Protein AF-A0ABC9QSJ2-F1 (afdb_monomer_lite)

Secondary structure (DSSP, 8-state):
--HHHHHHHHHHHHHHHHHH-TTTHHHHHHHSTTT--SS-S------TTT--HHHHHHHHHT--

InterPro domains:
  IPR002686 Transposase IS200-like [PF01797] (1-63)
  IPR036515 Transposase IS200-like superfamily [G3DSA:3.30.70.1290] (1-64)
  IPR036515 Transposase IS200-like superfamily [SSF143422] (1-64)

pLDDT: mean 90.09, std 8.43, range [59.16, 97.44]

Structure (mmCIF, N/CA/C/O backbone):
data_AF-A0ABC9QSJ2-F1
#
_entry.id   AF-A0ABC9QSJ2-F1
#
loop_
_atom_site.group_PDB
_atom_site.id
_atom_site.type_symbol
_atom_site.label_atom_id
_atom_site.label_alt_id
_atom_site.label_comp_id
_atom_site.label_asym_id
_atom_site.label_entity_id
_atom_site.label_seq_id
_atom_site.pdbx_PDB_ins_code
_atom_site.Cartn_x
_atom_site.Cartn_y
_atom_site.Cartn_z
_atom_site.occupancy
_atom_site.B_iso_or_equiv
_atom_site.auth_seq_id
_atom_site.auth_comp_id
_atom_site.auth_asym_id
_atom_site.auth_atom_id
_atom_site.pdbx_PDB_model_num
ATOM 1 N N . MET A 1 1 ? 15.859 12.699 -3.084 1.00 78.88 1 MET A N 1
ATOM 2 C CA . MET A 1 1 ? 14.678 11.969 -2.567 1.00 78.88 1 MET A CA 1
ATOM 3 C C . MET A 1 1 ? 14.652 10.623 -3.278 1.00 78.88 1 MET A C 1
ATOM 5 O O . MET A 1 1 ? 14.773 10.627 -4.494 1.00 78.88 1 MET A O 1
ATOM 9 N N . SER A 1 2 ? 14.624 9.495 -2.565 1.00 93.81 2 SER A N 1
ATOM 10 C CA . SER A 1 2 ? 14.631 8.162 -3.194 1.00 93.81 2 SER A CA 1
ATOM 11 C C . SER A 1 2 ? 13.208 7.709 -3.530 1.00 93.81 2 SER A C 1
ATOM 13 O O . SER A 1 2 ? 12.258 8.153 -2.881 1.00 93.81 2 SER A O 1
ATOM 15 N N . ILE A 1 3 ? 13.050 6.791 -4.489 1.00 94.00 3 ILE A N 1
ATOM 16 C CA . ILE A 1 3 ? 11.740 6.198 -4.817 1.00 94.00 3 ILE A CA 1
ATOM 17 C C . ILE A 1 3 ? 11.097 5.602 -3.560 1.00 94.00 3 ILE A C 1
ATOM 19 O O . ILE A 1 3 ? 9.950 5.903 -3.246 1.00 94.00 3 ILE A O 1
ATOM 23 N N . SER A 1 4 ? 11.880 4.855 -2.780 1.00 94.56 4 SER A N 1
ATOM 24 C CA . SER A 1 4 ? 11.423 4.262 -1.522 1.00 94.56 4 SER A CA 1
ATOM 25 C C . SER A 1 4 ? 10.915 5.327 -0.533 1.00 94.56 4 SER A C 1
ATOM 27 O O . SER A 1 4 ? 9.827 5.190 0.016 1.00 94.56 4 SER A O 1
ATOM 29 N N . SER A 1 5 ? 11.610 6.467 -0.389 1.00 95.88 5 SER A N 1
ATOM 30 C CA . SER A 1 5 ? 11.143 7.560 0.485 1.00 95.88 5 SER A CA 1
ATOM 31 C C . SER A 1 5 ? 9.829 8.205 0.023 1.00 95.88 5 SER A C 1
ATOM 33 O O . SER A 1 5 ? 9.005 8.584 0.856 1.00 95.88 5 SER A O 1
ATOM 35 N N . ILE A 1 6 ? 9.609 8.305 -1.293 1.00 96.38 6 ILE A N 1
ATOM 36 C CA . ILE A 1 6 ? 8.369 8.846 -1.865 1.00 96.38 6 ILE A CA 1
ATOM 37 C C . ILE A 1 6 ? 7.216 7.881 -1.586 1.00 96.38 6 ILE A C 1
ATOM 39 O O . ILE A 1 6 ? 6.179 8.294 -1.064 1.00 96.38 6 ILE A O 1
ATOM 43 N N . ILE A 1 7 ? 7.418 6.594 -1.874 1.00 96.44 7 ILE A N 1
ATOM 44 C CA . ILE A 1 7 ? 6.410 5.553 -1.671 1.00 96.44 7 ILE A CA 1
ATOM 45 C C . ILE A 1 7 ? 6.037 5.428 -0.193 1.00 96.44 7 ILE A C 1
ATOM 47 O O . ILE A 1 7 ? 4.849 5.447 0.127 1.00 96.44 7 ILE A O 1
ATOM 51 N N . SER A 1 8 ? 7.012 5.401 0.719 1.00 95.25 8 SER A N 1
ATOM 52 C CA . SER A 1 8 ? 6.739 5.361 2.162 1.00 95.25 8 SER A CA 1
ATOM 53 C C . SER A 1 8 ? 5.888 6.545 2.615 1.00 95.25 8 SER A C 1
ATOM 55 O O . SER A 1 8 ? 4.928 6.371 3.367 1.00 95.25 8 SER A O 1
ATOM 57 N N . LYS A 1 9 ? 6.174 7.750 2.104 1.00 96.94 9 LYS A N 1
ATOM 58 C CA . LYS A 1 9 ? 5.398 8.949 2.435 1.00 96.94 9 LYS A CA 1
ATOM 59 C C . LYS A 1 9 ? 3.968 8.880 1.893 1.00 96.94 9 LYS A C 1
ATOM 61 O O . LYS A 1 9 ? 3.030 9.216 2.615 1.00 96.94 9 LYS A O 1
ATOM 66 N N . ILE A 1 10 ? 3.778 8.402 0.661 1.00 97.19 10 ILE A N 1
ATOM 67 C CA . ILE A 1 10 ? 2.444 8.204 0.071 1.00 97.19 10 ILE A CA 1
ATOM 68 C C . ILE A 1 10 ? 1.650 7.163 0.868 1.00 97.19 10 ILE A C 1
ATOM 70 O O . ILE A 1 10 ? 0.511 7.437 1.258 1.00 97.19 10 ILE A O 1
ATOM 74 N N . LYS A 1 11 ? 2.248 6.000 1.158 1.00 96.75 11 LYS A N 1
ATOM 75 C CA . LYS A 1 11 ? 1.609 4.914 1.919 1.00 96.75 11 LYS A CA 1
ATOM 76 C C . LYS A 1 11 ? 1.192 5.385 3.311 1.00 96.75 11 LYS A C 1
ATOM 78 O O . LYS A 1 11 ? 0.063 5.125 3.721 1.00 96.75 11 LYS A O 1
ATOM 83 N N . GLN A 1 12 ? 2.040 6.151 4.000 1.00 96.12 12 GLN A N 1
ATOM 84 C CA . GLN A 1 12 ? 1.724 6.712 5.317 1.00 96.12 12 GLN A CA 1
ATOM 85 C C . GLN A 1 12 ? 0.555 7.705 5.262 1.00 96.12 12 GLN A C 1
ATOM 87 O O . GLN A 1 12 ? -0.420 7.553 6.000 1.00 96.12 12 GLN A O 1
ATOM 92 N N . ILE A 1 13 ? 0.629 8.706 4.375 1.00 97.44 13 ILE A N 1
ATOM 93 C CA . ILE A 1 13 ? -0.401 9.752 4.263 1.00 97.44 13 ILE A CA 1
ATOM 94 C C . ILE A 1 13 ? -1.754 9.135 3.905 1.00 97.44 13 ILE A C 1
ATOM 96 O O . ILE A 1 13 ? -2.777 9.486 4.492 1.00 97.44 13 ILE A O 1
ATOM 100 N N . THR A 1 14 ? -1.773 8.217 2.942 1.00 97.00 14 THR A N 1
ATOM 101 C CA . THR A 1 14 ? -3.017 7.580 2.493 1.00 97.00 14 THR A CA 1
ATOM 102 C C . THR A 1 14 ? -3.596 6.645 3.550 1.00 97.00 14 THR A C 1
ATOM 104 O O . THR A 1 14 ? -4.798 6.723 3.791 1.00 97.00 14 THR A O 1
ATOM 107 N N . THR A 1 15 ? -2.765 5.862 4.251 1.00 96.38 15 THR A N 1
ATOM 108 C CA . THR A 1 15 ? -3.212 5.042 5.393 1.00 96.38 15 THR A CA 1
ATOM 109 C C . THR A 1 15 ? -3.899 5.916 6.438 1.00 96.38 15 THR A C 1
ATOM 111 O O . THR A 1 15 ? -5.043 5.653 6.800 1.00 96.38 15 THR A O 1
ATOM 114 N N . TYR A 1 16 ? -3.262 7.014 6.856 1.00 96.06 16 TYR A N 1
ATOM 115 C CA . TYR A 1 16 ? -3.856 7.941 7.822 1.00 96.06 16 TYR A CA 1
ATOM 116 C C . TYR A 1 16 ? -5.217 8.476 7.352 1.00 96.06 16 TYR A C 1
ATOM 118 O O . TYR A 1 16 ? -6.206 8.400 8.079 1.00 96.06 16 TYR A O 1
ATOM 126 N N . ARG A 1 17 ? -5.295 8.975 6.111 1.00 96.62 17 ARG A N 1
ATOM 127 C CA . ARG A 1 17 ? -6.533 9.566 5.576 1.00 96.62 17 ARG A CA 1
ATOM 128 C C . ARG A 1 17 ? -7.676 8.555 5.500 1.00 96.62 17 ARG A C 1
ATOM 130 O O . ARG A 1 17 ? -8.802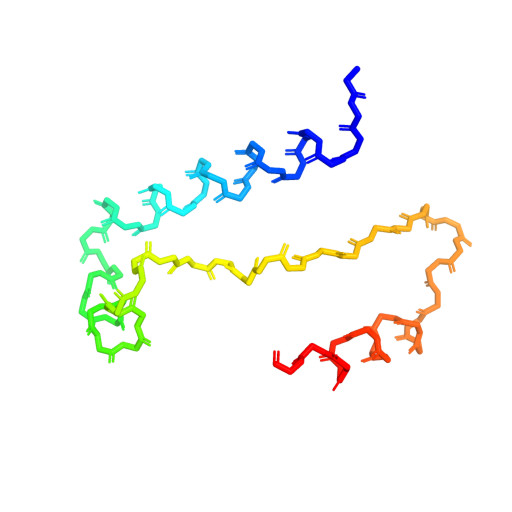 8.917 5.822 1.00 96.62 17 ARG A O 1
ATOM 137 N N . VAL A 1 18 ? -7.388 7.313 5.110 1.00 96.31 18 VAL A N 1
ATOM 138 C CA . VAL A 1 18 ? -8.385 6.234 5.028 1.00 96.31 18 VAL A CA 1
ATOM 139 C C . VAL A 1 18 ? -8.902 5.851 6.418 1.00 96.31 18 VAL A C 1
ATOM 141 O O . VAL A 1 18 ? -10.110 5.721 6.595 1.00 96.31 18 VAL A O 1
ATOM 144 N N . TRP A 1 19 ? -8.025 5.758 7.422 1.00 95.44 19 TRP A N 1
ATOM 145 C CA . TRP A 1 19 ? -8.421 5.439 8.800 1.00 95.44 19 TRP A CA 1
ATOM 146 C C . TRP A 1 19 ? -9.152 6.580 9.527 1.00 95.44 19 TRP A C 1
ATOM 148 O O . TRP A 1 19 ? -9.928 6.317 10.446 1.00 95.44 19 TRP A O 1
ATOM 158 N N . CYS A 1 20 ? -8.952 7.837 9.120 1.00 95.38 20 CYS A N 1
ATOM 159 C CA . CYS A 1 20 ? -9.693 8.985 9.656 1.00 95.38 20 CYS A CA 1
ATOM 160 C C . CYS A 1 20 ? -11.081 9.176 9.027 1.00 95.38 20 CYS A C 1
ATOM 162 O O . CYS A 1 20 ? -11.908 9.916 9.567 1.00 95.38 20 CYS A O 1
ATOM 164 N N . ASP A 1 21 ? -11.349 8.544 7.887 1.00 96.62 21 ASP A N 1
ATOM 165 C CA . ASP A 1 21 ? -12.618 8.683 7.192 1.00 96.62 21 ASP A CA 1
ATOM 166 C C . ASP A 1 21 ? -13.659 7.710 7.753 1.00 96.62 21 ASP A C 1
ATOM 168 O O . ASP A 1 21 ? -13.581 6.489 7.589 1.00 96.62 21 ASP A O 1
ATOM 172 N N . LYS A 1 22 ? -14.690 8.275 8.389 1.00 96.44 22 LYS A N 1
ATOM 173 C CA . LYS A 1 22 ? -15.769 7.523 9.044 1.00 96.44 22 LYS A CA 1
ATOM 174 C C . LYS A 1 22 ? -16.479 6.536 8.119 1.00 96.44 22 LYS A C 1
ATOM 176 O O . LYS A 1 22 ? -17.010 5.54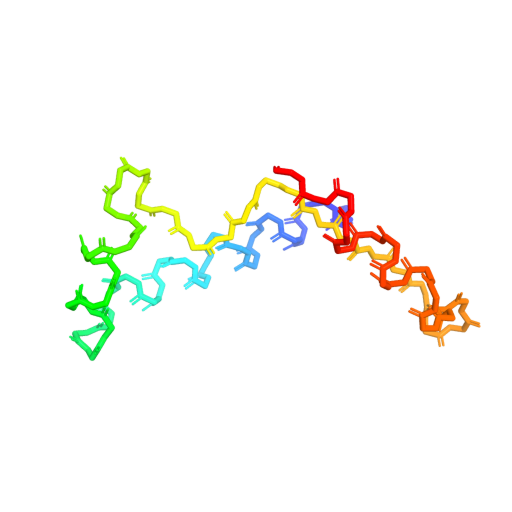2 8.608 1.00 96.44 22 LYS A O 1
ATOM 181 N N . ARG A 1 23 ? -16.470 6.783 6.806 1.00 97.19 23 ARG A N 1
ATOM 182 C CA . ARG A 1 23 ? -17.099 5.907 5.808 1.00 97.19 23 ARG A CA 1
ATOM 183 C C . ARG A 1 23 ? -16.439 4.529 5.746 1.00 97.19 23 ARG A C 1
ATOM 185 O O . ARG A 1 23 ? -17.127 3.549 5.481 1.00 97.19 23 ARG A O 1
ATOM 192 N N . PHE A 1 24 ? -15.134 4.442 6.012 1.00 95.81 24 PHE A N 1
ATOM 193 C CA . PHE A 1 24 ? -14.367 3.199 5.878 1.00 95.81 24 PHE A CA 1
ATOM 194 C C . PHE A 1 24 ? -14.137 2.469 7.203 1.00 95.81 24 PHE A C 1
ATOM 196 O O . PHE A 1 24 ? -13.800 1.286 7.185 1.00 95.81 24 PHE A O 1
ATOM 203 N N . ILE A 1 25 ? -14.366 3.127 8.347 1.00 93.88 25 ILE A N 1
ATOM 204 C CA . ILE A 1 25 ? -14.118 2.559 9.683 1.00 93.88 25 ILE A CA 1
ATOM 205 C C . ILE A 1 25 ? -14.725 1.154 9.864 1.00 93.88 25 ILE A C 1
ATOM 207 O O . ILE A 1 25 ? -13.979 0.273 10.293 1.00 93.88 25 ILE A O 1
ATOM 211 N N . PRO A 1 26 ? -16.000 0.878 9.508 1.00 95.81 26 PRO A N 1
ATOM 212 C CA . PRO A 1 26 ? -16.575 -0.455 9.715 1.00 95.81 26 PRO A CA 1
ATOM 213 C C . PRO A 1 26 ? -15.843 -1.557 8.934 1.00 95.81 26 PRO A C 1
ATOM 215 O O . PRO A 1 26 ? -15.615 -2.648 9.453 1.00 95.81 26 PRO A O 1
ATOM 218 N N . LEU A 1 27 ? -15.436 -1.266 7.695 1.00 95.94 27 LEU A N 1
ATOM 219 C CA . LEU A 1 27 ? -14.703 -2.205 6.844 1.00 95.94 27 LEU A CA 1
ATOM 220 C C . LEU A 1 27 ? -13.282 -2.433 7.376 1.00 95.94 27 LEU A C 1
ATOM 222 O O . LEU A 1 27 ? -12.831 -3.573 7.496 1.00 95.94 27 LEU A O 1
ATOM 226 N N . LEU A 1 28 ? -12.592 -1.348 7.726 1.00 95.69 28 LEU A N 1
ATOM 227 C CA . LEU A 1 28 ? -11.215 -1.385 8.214 1.00 95.69 28 LEU A CA 1
ATOM 228 C C . LEU A 1 28 ? -11.109 -2.102 9.561 1.00 95.69 28 LEU A C 1
ATOM 230 O O . LEU A 1 28 ? -10.216 -2.921 9.754 1.00 95.69 28 LEU A O 1
ATOM 234 N N . GLN A 1 29 ? -12.053 -1.875 10.474 1.00 93.75 29 GLN A N 1
ATOM 235 C CA . GLN A 1 29 ? -12.110 -2.598 11.746 1.00 93.75 29 GLN A CA 1
ATOM 23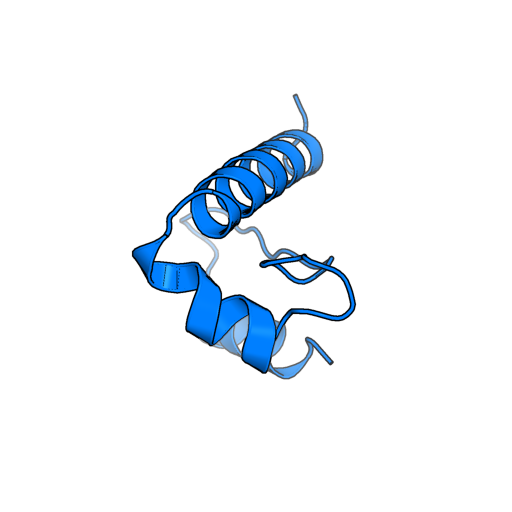6 C C . GLN A 1 29 ? -12.452 -4.080 11.569 1.00 93.75 29 GLN A C 1
ATOM 238 O O . GLN A 1 29 ? -12.046 -4.907 12.376 1.00 93.75 29 GLN A O 1
ATOM 243 N N . LYS A 1 30 ? -13.179 -4.450 10.515 1.00 95.44 30 LYS A N 1
ATOM 244 C CA . LYS A 1 30 ? -13.481 -5.858 10.254 1.00 95.44 30 LYS A CA 1
ATOM 245 C C . LYS A 1 30 ? -12.281 -6.608 9.671 1.00 95.44 30 LYS A C 1
ATOM 247 O O . LYS A 1 30 ? -12.023 -7.737 10.076 1.00 95.44 30 LYS A O 1
ATOM 252 N N . HIS A 1 31 ? -11.554 -5.993 8.739 1.00 94.44 31 HIS A N 1
ATOM 253 C CA . HIS A 1 31 ? -10.559 -6.696 7.918 1.00 94.44 31 HIS A CA 1
ATOM 254 C C . HIS A 1 31 ? -9.098 -6.317 8.206 1.00 94.44 31 HIS A C 1
ATOM 256 O O . HIS A 1 31 ? -8.214 -7.137 7.991 1.00 94.44 31 HIS A O 1
ATOM 262 N N . PHE A 1 32 ? -8.837 -5.118 8.729 1.00 93.94 32 PHE A N 1
ATOM 263 C CA . PHE A 1 32 ? -7.492 -4.537 8.868 1.00 93.94 32 PHE A CA 1
ATOM 264 C C . PHE A 1 32 ? -7.170 -4.090 10.310 1.00 93.94 32 PHE A C 1
ATOM 266 O O . PHE A 1 32 ? -6.234 -3.329 10.552 1.00 93.94 32 PHE A O 1
ATOM 273 N N . TRP A 1 33 ? -7.942 -4.544 11.304 1.00 88.69 33 TRP A N 1
ATOM 274 C CA . TRP A 1 33 ? -7.851 -4.054 12.688 1.00 88.69 33 TRP A CA 1
ATOM 275 C C . TRP A 1 33 ? -6.555 -4.399 13.418 1.00 88.69 33 TRP A C 1
ATOM 277 O O . TRP A 1 33 ? -6.181 -3.667 14.334 1.00 88.69 33 TRP A O 1
ATOM 287 N N . LYS A 1 34 ? -5.899 -5.504 13.045 1.00 90.19 34 LYS A N 1
ATOM 288 C CA . LYS A 1 34 ? -4.755 -6.051 13.785 1.00 90.19 34 LYS A CA 1
ATOM 289 C C . LYS A 1 34 ? -3.565 -5.094 13.776 1.00 90.19 34 LYS A C 1
ATOM 291 O O . LYS A 1 34 ? -3.027 -4.777 14.828 1.00 90.19 34 LYS A O 1
ATOM 296 N N . GLU A 1 35 ? -3.195 -4.611 12.595 1.00 88.62 35 GLU A N 1
ATOM 297 C CA . GLU A 1 35 ? -2.021 -3.747 12.413 1.00 88.62 35 GLU A CA 1
ATOM 298 C C . GLU A 1 35 ? -2.395 -2.286 12.155 1.00 88.62 35 GLU A C 1
ATOM 300 O O . GLU A 1 35 ? -1.542 -1.405 12.224 1.00 88.62 35 GLU A O 1
ATOM 305 N N . LYS A 1 36 ? -3.678 -2.007 11.884 1.00 86.94 36 LYS A N 1
ATOM 306 C CA . LYS A 1 36 ? -4.171 -0.684 11.468 1.00 86.94 36 LYS A CA 1
ATOM 307 C C . LYS A 1 36 ? -3.397 -0.102 10.278 1.00 86.94 36 LYS A C 1
ATOM 309 O O . LYS A 1 36 ? -3.235 1.111 10.147 1.00 86.94 36 LYS A O 1
ATOM 314 N N . THR A 1 37 ? -2.933 -0.978 9.397 1.00 91.44 37 THR A N 1
ATOM 315 C CA . THR A 1 37 ? -2.301 -0.647 8.122 1.00 91.44 37 THR A CA 1
ATOM 316 C C . THR A 1 37 ? -3.346 -0.689 7.008 1.00 91.44 37 THR A C 1
ATOM 318 O O . THR A 1 37 ? -4.468 -1.162 7.195 1.00 91.44 37 THR A O 1
ATOM 321 N N . PHE A 1 38 ? -3.019 -0.108 5.856 1.00 94.38 38 PHE A N 1
ATOM 322 C CA . PHE A 1 38 ? -3.845 -0.218 4.647 1.00 94.38 38 PHE A CA 1
ATOM 323 C C . PHE A 1 38 ? -3.069 -0.822 3.474 1.00 94.38 38 PHE A C 1
ATOM 325 O O . PHE A 1 38 ? -3.638 -1.523 2.645 1.00 94.38 38 PHE A O 1
ATOM 332 N N . TRP A 1 39 ? -1.761 -0.578 3.424 1.00 95.38 39 TRP A N 1
ATOM 333 C CA . TRP A 1 39 ? -0.865 -1.148 2.428 1.00 95.38 39 TRP A CA 1
ATOM 334 C C . TRP A 1 39 ? -0.004 -2.247 3.043 1.00 95.38 39 TRP A C 1
ATOM 336 O O . TRP A 1 39 ? 0.344 -2.158 4.219 1.00 95.38 39 TRP A O 1
ATOM 346 N N . THR A 1 40 ? 0.391 -3.223 2.225 1.00 92.38 40 THR A N 1
ATOM 347 C CA . THR A 1 40 ? 1.451 -4.188 2.559 1.00 92.38 40 THR A CA 1
ATOM 348 C C . THR A 1 40 ? 2.800 -3.482 2.680 1.00 92.38 40 THR A C 1
ATOM 350 O O . THR A 1 40 ? 2.918 -2.320 2.295 1.00 92.38 40 THR A O 1
ATOM 353 N N . ASP A 1 41 ? 3.845 -4.155 3.164 1.00 91.00 41 ASP A N 1
ATOM 354 C CA . ASP A 1 41 ? 5.198 -3.578 3.222 1.00 91.00 41 ASP A CA 1
ATOM 355 C C . ASP A 1 41 ? 5.813 -3.382 1.829 1.00 91.00 41 ASP A C 1
ATOM 357 O O . ASP A 1 41 ? 6.519 -2.399 1.580 1.00 91.00 41 ASP A O 1
ATOM 361 N N . GLY A 1 42 ? 5.457 -4.257 0.887 1.00 92.69 42 GLY A N 1
ATOM 362 C CA . GLY A 1 42 ? 5.946 -4.237 -0.484 1.00 92.69 42 GLY A CA 1
ATOM 363 C C . GLY A 1 42 ? 5.497 -3.024 -1.302 1.00 92.69 42 GLY A C 1
ATOM 364 O O . GLY A 1 42 ? 4.521 -2.327 -1.000 1.00 92.69 42 GLY A O 1
ATOM 365 N N . PHE A 1 43 ? 6.253 -2.755 -2.361 1.00 93.31 43 PHE A N 1
ATOM 366 C CA . PHE A 1 43 ? 5.818 -1.933 -3.483 1.00 93.31 43 PHE A CA 1
ATOM 367 C C . PHE A 1 43 ? 6.538 -2.381 -4.756 1.00 93.31 43 PHE A C 1
ATOM 369 O O . PHE A 1 43 ? 7.651 -2.904 -4.699 1.00 93.31 43 PHE A O 1
ATOM 376 N N . PHE A 1 44 ? 5.911 -2.131 -5.900 1.00 91.06 44 PHE A N 1
ATOM 377 C CA . PHE A 1 44 ? 6.517 -2.298 -7.213 1.00 91.06 44 PHE A CA 1
ATOM 378 C C . PHE A 1 44 ? 6.605 -0.946 -7.911 1.00 91.06 44 PHE A C 1
ATOM 380 O O . PHE A 1 44 ? 5.715 -0.103 -7.780 1.00 91.06 44 PHE A O 1
ATOM 387 N N . VAL A 1 45 ? 7.699 -0.735 -8.634 1.00 89.06 45 VAL A N 1
ATOM 388 C CA . VAL A 1 45 ? 7.949 0.480 -9.403 1.00 89.06 45 VAL A CA 1
ATOM 389 C C . VAL A 1 45 ? 8.678 0.114 -10.686 1.00 89.06 45 VAL A C 1
ATOM 391 O O . VAL A 1 45 ? 9.626 -0.666 -10.672 1.00 89.06 45 VAL A O 1
ATOM 394 N N . CYS A 1 46 ? 8.245 0.703 -11.789 1.00 87.06 46 CYS A N 1
ATOM 395 C CA . CYS A 1 46 ? 8.852 0.539 -13.100 1.00 87.06 46 CYS A CA 1
ATOM 396 C C . CYS A 1 46 ? 8.753 1.857 -13.870 1.00 87.06 46 CYS A C 1
ATOM 398 O O . CYS A 1 46 ? 7.869 2.682 -13.615 1.00 87.06 46 CYS A O 1
ATOM 400 N N . SER A 1 47 ? 9.665 2.063 -14.815 1.00 85.81 47 SER A N 1
ATOM 401 C CA . SER A 1 47 ? 9.560 3.176 -15.753 1.00 85.81 47 SER A CA 1
ATOM 402 C C . SER 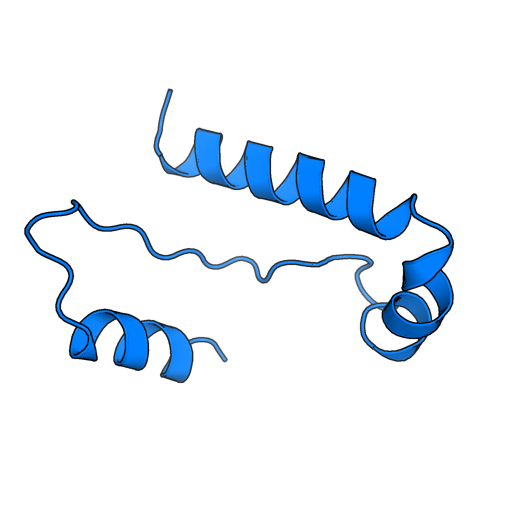A 1 47 ? 8.377 2.945 -16.706 1.00 85.81 47 SER A C 1
ATOM 404 O O . SER A 1 47 ? 7.992 1.808 -16.979 1.00 85.81 47 SER A O 1
ATOM 406 N N . ILE A 1 48 ? 7.791 4.023 -17.232 1.00 74.56 48 ILE A N 1
ATOM 407 C CA . ILE A 1 48 ? 6.599 3.962 -18.102 1.00 74.56 48 ILE A CA 1
ATOM 408 C C . ILE A 1 48 ? 6.909 3.280 -19.461 1.00 74.56 48 ILE A C 1
ATOM 410 O O . ILE A 1 48 ? 5.994 2.973 -20.216 1.00 74.56 48 ILE A O 1
ATOM 414 N N . GLY A 1 49 ? 8.181 2.976 -19.757 1.00 70.19 49 GLY A N 1
ATOM 415 C CA . GLY A 1 49 ? 8.606 2.277 -20.976 1.00 70.19 49 GLY A CA 1
ATOM 416 C C . GLY A 1 49 ? 8.849 0.765 -20.847 1.00 70.19 49 GLY A C 1
ATOM 417 O O . GLY A 1 49 ? 8.914 0.097 -21.872 1.00 70.19 49 GLY A O 1
ATOM 418 N N . GLU A 1 50 ? 8.978 0.211 -19.635 1.00 63.94 50 GLU A N 1
ATOM 419 C CA . GLU A 1 50 ? 9.410 -1.192 -19.416 1.00 63.94 50 GLU A CA 1
ATOM 420 C C . GLU A 1 50 ? 8.342 -2.080 -18.754 1.00 63.94 50 GLU A C 1
ATOM 422 O O . GLU A 1 50 ? 8.552 -3.273 -18.539 1.00 63.94 50 GLU A O 1
ATOM 427 N N . ALA A 1 51 ? 7.186 -1.516 -18.406 1.00 66.06 51 ALA A N 1
ATOM 428 C CA . ALA A 1 51 ? 6.152 -2.218 -17.660 1.00 66.06 51 ALA A CA 1
ATOM 429 C C . ALA A 1 51 ? 5.305 -3.118 -18.572 1.00 66.06 51 ALA A C 1
ATOM 431 O O . ALA A 1 51 ? 4.255 -2.699 -19.062 1.00 66.06 51 ALA A O 1
ATOM 432 N N . ASN A 1 52 ? 5.734 -4.362 -18.798 1.00 79.25 52 ASN A N 1
ATOM 433 C CA . ASN A 1 52 ? 4.834 -5.352 -19.388 1.00 79.25 52 ASN A CA 1
ATOM 434 C C . ASN A 1 52 ? 3.781 -5.807 -18.339 1.00 79.25 52 ASN A C 1
ATOM 436 O O . ASN A 1 52 ? 4.085 -5.880 -17.139 1.00 79.25 52 ASN A O 1
ATOM 440 N N . PRO A 1 53 ? 2.526 -6.076 -18.743 1.00 82.06 53 PRO A N 1
ATOM 441 C CA . PRO A 1 53 ? 1.479 -6.549 -17.832 1.00 82.06 53 PRO A CA 1
ATOM 442 C C . PRO A 1 53 ? 1.851 -7.827 -17.065 1.00 82.06 53 PRO A C 1
ATOM 444 O O . PRO A 1 53 ? 1.447 -8.001 -15.913 1.00 82.06 53 PRO A O 1
ATOM 447 N N . GLU A 1 54 ? 2.649 -8.702 -17.674 1.00 84.50 54 GLU A N 1
ATOM 448 C CA . GLU A 1 54 ? 3.097 -9.971 -17.100 1.00 84.50 54 GLU A CA 1
ATOM 449 C C . GLU A 1 54 ? 3.958 -9.758 -15.845 1.00 84.50 54 GLU A C 1
ATOM 451 O O . GLU A 1 54 ? 3.801 -10.476 -14.860 1.00 84.50 54 GLU A O 1
ATOM 456 N N . THR A 1 55 ? 4.810 -8.732 -15.841 1.00 83.12 55 THR A N 1
ATOM 457 C CA . THR A 1 55 ? 5.692 -8.373 -14.720 1.00 83.12 55 THR A CA 1
ATOM 458 C C . THR A 1 55 ? 4.877 -7.851 -13.544 1.00 83.12 55 THR A C 1
ATOM 460 O O . THR A 1 55 ? 5.130 -8.226 -12.400 1.00 83.12 55 THR A O 1
ATOM 463 N N . ILE A 1 56 ? 3.858 -7.027 -13.814 1.00 84.06 56 ILE A N 1
ATOM 464 C CA . ILE A 1 56 ? 2.954 -6.516 -12.773 1.00 84.06 56 ILE A CA 1
ATOM 465 C C . ILE A 1 56 ? 2.169 -7.674 -12.152 1.00 84.06 56 ILE A C 1
ATOM 467 O O . ILE A 1 56 ? 2.075 -7.770 -10.927 1.00 84.06 56 ILE A O 1
ATOM 471 N N . LYS A 1 57 ? 1.635 -8.573 -12.987 1.00 87.38 57 LYS A N 1
ATOM 472 C CA . LYS A 1 57 ? 0.901 -9.753 -12.526 1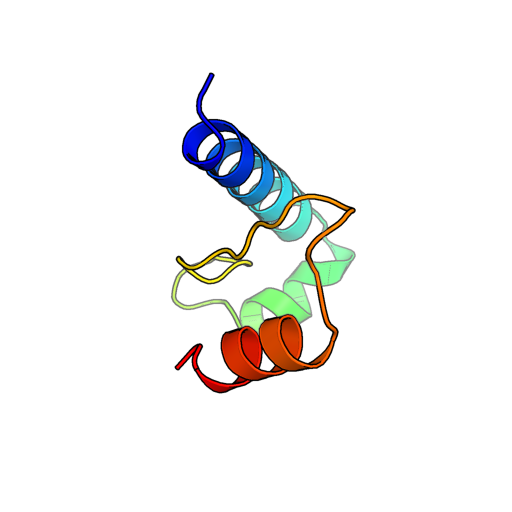.00 87.38 57 LYS A CA 1
ATOM 473 C C . LYS A 1 57 ? 1.781 -10.647 -11.652 1.00 87.38 57 LYS A C 1
ATOM 475 O O . LYS A 1 57 ? 1.379 -10.976 -10.539 1.00 87.38 57 LYS A O 1
ATOM 480 N N . ALA A 1 58 ? 2.987 -10.966 -12.121 1.00 88.81 58 ALA A N 1
ATOM 481 C CA . ALA A 1 58 ? 3.938 -11.770 -11.365 1.00 88.81 58 ALA A CA 1
ATOM 482 C C . ALA A 1 58 ? 4.266 -11.126 -10.009 1.00 88.81 58 ALA A C 1
ATOM 484 O O . ALA A 1 58 ? 4.303 -11.823 -9.000 1.00 88.81 58 ALA A O 1
ATOM 485 N N . TYR A 1 59 ? 4.449 -9.803 -9.943 1.00 86.56 59 TYR A 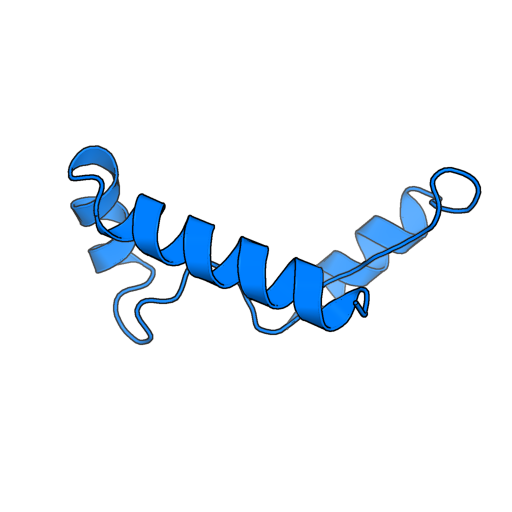N 1
ATOM 486 C CA . TYR A 1 59 ? 4.671 -9.121 -8.667 1.00 86.56 59 TYR A CA 1
ATOM 487 C C . TYR A 1 59 ? 3.500 -9.315 -7.689 1.00 86.56 59 TYR A C 1
ATOM 489 O O . TYR A 1 59 ? 3.735 -9.662 -6.534 1.00 86.56 59 TYR A O 1
ATOM 497 N N . ILE A 1 60 ? 2.257 -9.127 -8.145 1.00 87.81 60 ILE A N 1
ATOM 498 C CA . ILE A 1 60 ? 1.057 -9.261 -7.302 1.00 87.81 60 ILE A CA 1
ATOM 499 C C . ILE A 1 60 ? 0.896 -10.700 -6.795 1.00 87.81 60 ILE A C 1
ATOM 501 O O . ILE A 1 60 ? 0.634 -10.896 -5.614 1.00 87.81 60 ILE A O 1
ATOM 505 N N . GLU A 1 61 ? 1.085 -11.700 -7.660 1.00 91.88 61 GLU A N 1
ATOM 506 C CA . GLU A 1 61 ? 0.964 -13.121 -7.290 1.00 91.88 61 GLU A CA 1
ATOM 507 C C . GLU A 1 61 ? 2.031 -13.568 -6.280 1.00 91.88 61 GLU A C 1
ATOM 509 O O . GLU A 1 61 ? 1.790 -14.482 -5.496 1.00 91.88 61 GLU A O 1
ATOM 514 N N . ASN A 1 62 ? 3.195 -12.911 -6.269 1.00 89.50 62 ASN A N 1
ATOM 515 C CA . ASN A 1 62 ? 4.284 -13.204 -5.336 1.00 89.50 62 ASN A CA 1
ATOM 516 C C . ASN A 1 62 ? 4.235 -12.365 -4.042 1.00 89.50 62 ASN A C 1
ATOM 518 O O . ASN A 1 62 ? 5.132 -12.486 -3.205 1.00 89.50 62 ASN A O 1
ATOM 522 N N . GLN A 1 63 ? 3.230 -11.502 -3.852 1.00 81.00 63 GLN A N 1
ATOM 523 C CA . GLN A 1 63 ? 2.997 -10.831 -2.569 1.00 81.00 63 GLN A CA 1
ATOM 524 C C . GLN A 1 63 ? 2.177 -11.760 -1.661 1.00 81.00 63 GLN A C 1
ATOM 526 O O . GLN A 1 63 ? 0.949 -11.768 -1.725 1.00 81.00 63 GLN A O 1
ATOM 531 N N . GLY A 1 64 ? 2.886 -12.570 -0.867 1.00 59.16 64 GLY A N 1
ATOM 532 C CA . GLY A 1 64 ? 2.327 -13.421 0.192 1.00 59.16 64 GLY A CA 1
ATOM 533 C C . GLY A 1 64 ? 1.974 -12.656 1.458 1.00 59.16 64 GLY A C 1
ATOM 534 O O . GLY A 1 64 ? 2.751 -11.746 1.825 1.00 59.16 64 GLY A O 1
#

Sequence (64 aa):
MSISSIISKIKQITTYRVWCDKRFIPLLQKHFWKEKTFWTDGFFVCSIGEANPETIKAYIENQG

Foldseek 3Di:
DDPLVVVVVVQVVVLVVQCPDPVCVVVCCVPPVPPSGDDDPDDDDDDPPPDDVVVVVVVVVPPD

Radius of gyration: 14.43 Å; chains: 1; bounding box: 32×25×35 Å

Organism: NCBI:txid992107